Protein AF-A0AAW2GNL7-F1 (afdb_monomer)

Foldseek 3Di:
DVVPAPLVRLQQEACCCPPVHDHPCPDVVVVVQVVVVCVVPVPQDPCNSRVVVRVVSVCSVVVVVVVVD

pLDDT: mean 93.36, std 4.59, range [67.12, 96.56]

Nearest PDB structures (foldseek):
  8yzt-assembly1_C  TM=7.305E-01  e=9.695E-01  Homo sapiens
  8yzt-assembly1_B  TM=7.328E-01  e=1.185E+00  Homo sapiens
  7v9i-assembly1_A  TM=6.730E-01  e=6.298E+00  Mus musculus
  7v9h-assembly1_A  TM=3.873E-01  e=2.824E+00  Mus musculus

Solvent-accessible surface area (backbone atoms only — not comparable to full-atom values): 3961 Å² total; per-residue (Å²): 103,79,93,83,46,50,41,75,61,32,49,48,31,27,55,85,29,61,93,91,21,45,46,41,67,77,37,68,67,42,54,51,50,54,56,55,47,39,74,78,36,78,84,62,47,71,62,71,59,44,51,61,51,43,53,55,26,70,47,11,52,63,52,40,58,59,74,75,106

Secondary structure (DSSP, 8-state):
-TTTS-HHHHHTEESS--TT-EEGGGSHHHHHHHHHHHHH-TT--HHHHHHHHHHHHHTHHHHHHHHT-

Organism: NCBI:txid286306

Structure (mmCIF, N/CA/C/O backbone):
data_AF-A0AAW2GNL7-F1
#
_entry.id   AF-A0AAW2GNL7-F1
#
loop_
_atom_site.group_PDB
_atom_site.id
_atom_site.type_symbol
_atom_site.label_atom_id
_atom_site.label_alt_id
_atom_site.label_comp_id
_atom_site.label_asym_id
_atom_site.label_entity_id
_atom_site.label_seq_id
_atom_site.pdbx_PDB_ins_code
_atom_site.Cartn_x
_atom_site.Cartn_y
_atom_site.Cartn_z
_atom_site.occupancy
_atom_site.B_iso_or_equiv
_atom_site.auth_seq_id
_atom_site.auth_comp_id
_atom_site.auth_asym_id
_atom_site.auth_atom_id
_atom_site.pdbx_PDB_model_num
ATOM 1 N N . MET A 1 1 ? -6.714 2.033 -6.544 1.00 82.06 1 MET A N 1
ATOM 2 C CA . MET A 1 1 ? -6.928 1.472 -5.189 1.00 82.06 1 MET A CA 1
ATOM 3 C C . MET A 1 1 ? -8.400 1.420 -4.765 1.00 82.06 1 MET A C 1
ATOM 5 O O . MET A 1 1 ? -8.888 0.315 -4.603 1.00 82.06 1 MET A O 1
ATOM 9 N N . LYS A 1 2 ? -9.150 2.534 -4.659 1.00 82.94 2 LYS A N 1
ATOM 10 C CA . LYS A 1 2 ? -10.533 2.540 -4.105 1.00 82.94 2 LYS A CA 1
ATOM 11 C C . LYS A 1 2 ? -11.538 1.545 -4.732 1.00 82.94 2 LYS A C 1
ATOM 13 O O . LYS A 1 2 ? -12.435 1.097 -4.040 1.00 82.94 2 LYS A O 1
ATOM 18 N N . LYS A 1 3 ? -11.386 1.193 -6.018 1.00 86.88 3 LYS A N 1
ATOM 19 C CA . LYS A 1 3 ? -12.258 0.225 -6.719 1.00 86.88 3 LYS A CA 1
ATOM 20 C C . LYS A 1 3 ? -11.970 -1.248 -6.389 1.00 86.88 3 LYS A C 1
ATOM 22 O O . LYS A 1 3 ? -12.797 -2.097 -6.675 1.00 86.88 3 LYS A O 1
ATOM 27 N N . VAL A 1 4 ? -10.786 -1.547 -5.851 1.00 87.62 4 VAL A N 1
ATOM 28 C CA . VAL A 1 4 ? -10.288 -2.923 -5.642 1.00 87.62 4 VAL A CA 1
ATOM 29 C C . VAL A 1 4 ? -9.959 -3.221 -4.180 1.00 87.62 4 VAL A C 1
ATOM 31 O O . VAL A 1 4 ? -9.810 -4.377 -3.806 1.00 87.62 4 VAL A O 1
ATOM 34 N N . PHE A 1 5 ? -9.821 -2.185 -3.349 1.00 91.31 5 PHE A N 1
ATOM 35 C CA . PHE A 1 5 ? -9.435 -2.306 -1.950 1.00 91.31 5 PHE A CA 1
ATOM 36 C C . PHE A 1 5 ? -10.198 -1.262 -1.130 1.00 91.31 5 PHE A C 1
ATOM 38 O O . PHE A 1 5 ? -10.025 -0.056 -1.339 1.00 91.31 5 PHE A O 1
ATOM 45 N N . SER A 1 6 ? -11.067 -1.719 -0.227 1.00 93.25 6 SER A N 1
ATOM 46 C CA . SER A 1 6 ? -11.905 -0.839 0.595 1.00 9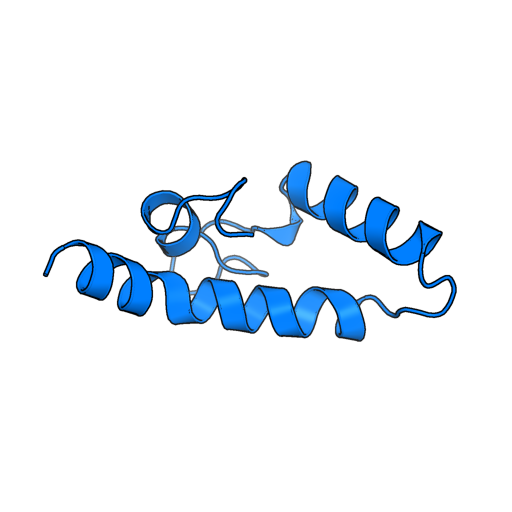3.25 6 SER A CA 1
ATOM 47 C C . SER A 1 6 ? -11.083 -0.124 1.669 1.00 93.25 6 SER A C 1
ATOM 49 O O . SER A 1 6 ? -10.020 -0.601 2.076 1.00 93.25 6 SER A O 1
ATOM 51 N N . ASN A 1 7 ? -11.575 1.015 2.170 1.00 93.94 7 ASN A N 1
ATOM 52 C CA . ASN A 1 7 ? -10.904 1.713 3.272 1.00 93.94 7 ASN A CA 1
ATOM 53 C C . ASN A 1 7 ? -10.941 0.905 4.572 1.00 93.94 7 ASN A C 1
ATOM 55 O O . ASN A 1 7 ? -9.966 0.934 5.321 1.00 93.94 7 ASN A O 1
ATOM 59 N N . TYR A 1 8 ? -12.017 0.141 4.798 1.00 93.88 8 TYR A N 1
ATOM 60 C CA . TYR A 1 8 ? -12.114 -0.791 5.921 1.00 93.88 8 TYR A CA 1
ATOM 61 C C . TYR A 1 8 ? -10.965 -1.802 5.899 1.00 93.88 8 TYR A C 1
ATOM 63 O O . TYR A 1 8 ? -10.247 -1.935 6.886 1.00 93.88 8 TYR A O 1
ATOM 71 N N . LEU A 1 9 ? -10.728 -2.452 4.754 1.00 93.50 9 LEU A N 1
ATOM 72 C CA . LEU A 1 9 ? -9.631 -3.404 4.620 1.00 93.50 9 LEU A CA 1
ATOM 73 C C . LEU A 1 9 ? -8.277 -2.686 4.721 1.00 93.50 9 LEU A C 1
ATOM 75 O O . LEU A 1 9 ? -7.433 -3.080 5.517 1.00 93.50 9 LEU A O 1
ATOM 79 N N . ALA A 1 10 ? -8.093 -1.578 3.994 1.00 94.88 10 ALA A N 1
ATOM 80 C CA . ALA A 1 10 ? -6.860 -0.782 3.986 1.00 94.88 10 ALA A CA 1
ATOM 81 C C . ALA A 1 10 ? -6.415 -0.306 5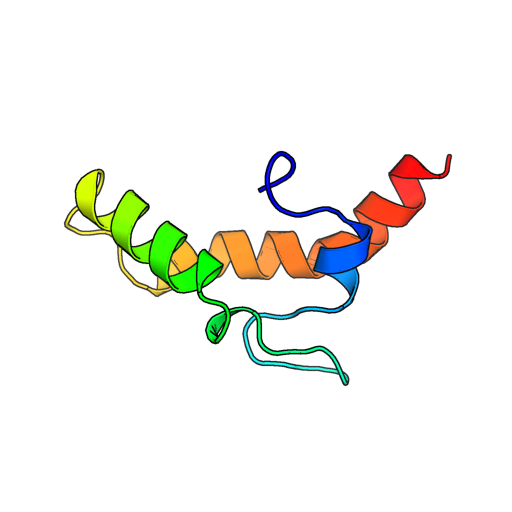.371 1.00 94.88 10 ALA A C 1
ATOM 83 O O . ALA A 1 10 ? -5.214 -0.232 5.629 1.00 94.88 10 ALA A O 1
ATOM 84 N N . ALA A 1 11 ? -7.350 -0.011 6.276 1.00 95.00 11 ALA A N 1
ATOM 85 C CA . ALA A 1 11 ? -7.029 0.410 7.634 1.00 95.00 11 ALA A CA 1
ATOM 86 C C . ALA A 1 11 ? -6.237 -0.656 8.413 1.00 95.00 11 ALA A C 1
ATOM 88 O O . ALA A 1 11 ? -5.392 -0.287 9.235 1.00 95.00 11 ALA A O 1
ATOM 89 N N . ASN A 1 12 ? -6.436 -1.940 8.098 1.00 95.56 12 ASN A N 1
ATOM 90 C CA . ASN A 1 12 ? -5.792 -3.082 8.754 1.00 95.56 12 ASN A CA 1
ATOM 91 C C . ASN A 1 12 ? -4.424 -3.450 8.162 1.00 95.56 12 ASN A C 1
ATOM 93 O O . ASN A 1 12 ? -3.705 -4.256 8.749 1.00 95.56 12 ASN A O 1
ATOM 97 N N . TYR A 1 13 ? -4.029 -2.837 7.043 1.00 96.06 13 TYR A N 1
ATOM 98 C CA . TYR A 1 13 ? -2.761 -3.120 6.374 1.00 96.06 13 TYR A CA 1
ATOM 99 C C . TYR A 1 13 ? -1.793 -1.941 6.442 1.00 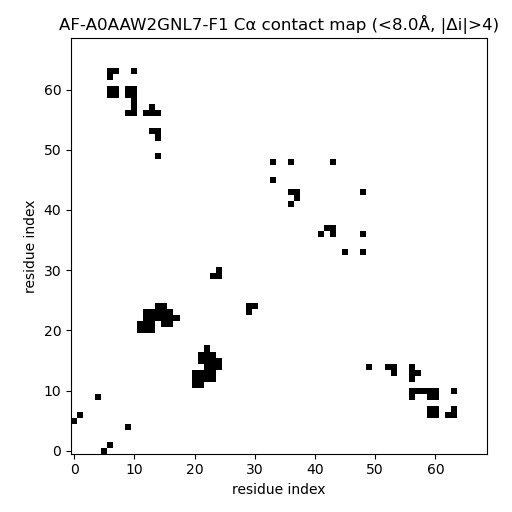96.06 13 TYR A C 1
ATOM 101 O O . TYR A 1 13 ? -2.157 -0.763 6.465 1.00 96.06 13 TYR A O 1
ATOM 109 N N . SER A 1 14 ? -0.510 -2.272 6.446 1.00 96.19 14 SER A N 1
ATOM 110 C CA . SER A 1 14 ? 0.570 -1.342 6.128 1.00 96.19 14 SER A CA 1
ATOM 111 C C . SER A 1 14 ? 1.590 -2.057 5.259 1.00 96.19 14 SER A C 1
ATOM 113 O O . SER A 1 14 ? 1.573 -3.280 5.153 1.00 96.19 14 SER A O 1
ATOM 115 N N . TRP A 1 15 ? 2.499 -1.316 4.638 1.00 94.44 15 TRP A N 1
ATOM 116 C CA . TRP A 1 15 ? 3.441 -1.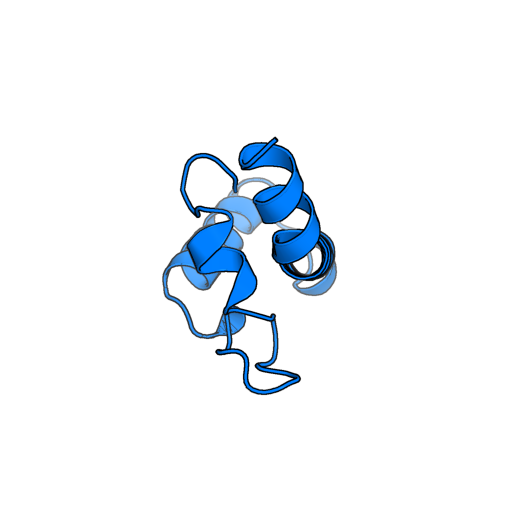923 3.704 1.00 94.44 15 TRP A CA 1
ATOM 117 C C . TRP A 1 15 ? 4.310 -3.022 4.343 1.00 94.44 15 TRP A C 1
ATOM 119 O O . TRP A 1 15 ? 4.401 -4.118 3.792 1.00 94.44 15 TRP A O 1
ATOM 129 N N . TYR A 1 16 ? 4.863 -2.762 5.535 1.00 93.12 16 TYR A N 1
ATOM 130 C CA . TYR A 1 16 ? 5.746 -3.686 6.266 1.00 93.12 16 TYR A CA 1
ATOM 131 C C . TYR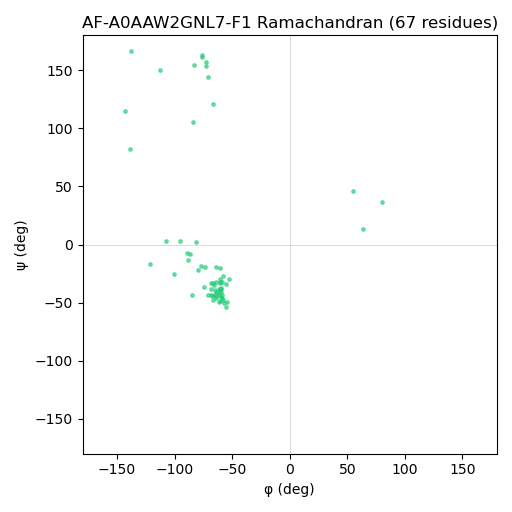 A 1 16 ? 5.104 -4.345 7.501 1.00 93.12 16 TYR A C 1
ATOM 133 O O . TYR A 1 16 ? 5.770 -5.107 8.197 1.00 93.12 16 TYR A O 1
ATOM 141 N N . GLY A 1 17 ? 3.819 -4.098 7.774 1.00 89.69 17 GLY A N 1
ATOM 142 C CA . GLY A 1 17 ? 3.121 -4.675 8.933 1.00 89.69 17 GLY A CA 1
ATOM 143 C C . GLY A 1 17 ? 3.396 -3.960 10.265 1.00 89.69 17 GLY A C 1
ATOM 144 O O . GLY A 1 17 ? 3.511 -4.582 11.316 1.00 89.69 17 GLY A O 1
ATOM 145 N N . ALA A 1 18 ? 3.540 -2.634 10.238 1.00 88.56 18 ALA A N 1
ATOM 146 C CA . ALA A 1 18 ? 3.772 -1.826 11.431 1.00 88.56 18 ALA A CA 1
ATOM 147 C C . ALA A 1 18 ? 2.509 -1.696 12.305 1.00 88.56 18 ALA A C 1
ATOM 149 O O . ALA A 1 18 ? 1.385 -1.713 11.803 1.00 88.56 18 ALA A O 1
ATOM 150 N N . LYS A 1 19 ? 2.687 -1.473 13.616 1.00 84.00 19 LYS A N 1
ATOM 151 C CA . LYS A 1 19 ? 1.600 -1.171 14.574 1.00 84.00 19 LYS A CA 1
ATOM 152 C C . LYS A 1 19 ? 0.468 -2.216 14.581 1.00 84.00 19 LYS A C 1
ATOM 154 O O . LYS A 1 19 ? -0.703 -1.848 14.558 1.00 84.00 19 LYS A O 1
ATOM 159 N N . LYS A 1 20 ? 0.821 -3.509 14.612 1.00 88.94 20 LYS A N 1
ATOM 160 C CA . LYS A 1 20 ? -0.116 -4.656 14.589 1.00 88.94 20 LYS A CA 1
ATOM 161 C C . LYS A 1 20 ? -0.949 -4.787 13.303 1.00 88.94 20 LYS A C 1
ATOM 163 O O . LYS A 1 20 ? -1.918 -5.536 13.284 1.00 88.94 20 LYS A O 1
ATOM 168 N N . LYS A 1 21 ? -0.591 -4.064 12.239 1.00 93.00 21 LYS A N 1
ATOM 169 C CA . LYS A 1 21 ? -1.213 -4.213 10.921 1.00 93.00 21 LYS A CA 1
ATOM 170 C C . LYS A 1 21 ? -0.583 -5.367 10.159 1.00 93.00 21 LYS A C 1
ATOM 172 O O . LYS A 1 21 ? 0.595 -5.665 10.339 1.00 93.00 21 LYS A O 1
ATOM 177 N N . GLU A 1 22 ? -1.334 -5.948 9.240 1.00 96.00 22 GLU A N 1
ATOM 178 C CA . GLU A 1 22 ? -0.814 -6.971 8.342 1.00 96.00 22 GLU A CA 1
ATOM 179 C C . GLU A 1 22 ? 0.052 -6.368 7.220 1.00 96.00 22 GLU A C 1
ATOM 181 O O . GLU A 1 22 ? -0.001 -5.164 6.926 1.00 96.00 22 GLU A O 1
ATOM 186 N N . LYS A 1 23 ? 0.880 -7.213 6.593 1.00 96.56 23 LYS A N 1
ATOM 187 C CA . LYS A 1 23 ? 1.831 -6.829 5.540 1.00 96.56 23 LYS A CA 1
ATOM 188 C C . LYS A 1 23 ? 1.149 -6.784 4.173 1.00 96.56 23 LYS A C 1
ATOM 190 O O . LYS A 1 23 ? 0.931 -7.815 3.545 1.00 96.56 23 LYS A O 1
ATOM 195 N N . PHE A 1 24 ? 0.890 -5.582 3.662 1.00 95.56 24 PHE A N 1
ATOM 196 C CA . PHE A 1 24 ? 0.323 -5.394 2.322 1.00 95.56 24 PHE A CA 1
ATOM 197 C C . PHE A 1 24 ? 1.235 -5.951 1.222 1.00 95.56 24 PHE A C 1
ATOM 199 O O . PHE A 1 24 ? 0.755 -6.552 0.265 1.00 95.56 24 PHE A O 1
ATOM 206 N N . SER A 1 25 ? 2.552 -5.787 1.378 1.00 95.06 25 SER A N 1
ATOM 207 C CA . SER A 1 25 ? 3.559 -6.245 0.410 1.00 95.06 25 SER A CA 1
ATOM 208 C C . SER A 1 25 ? 3.545 -7.760 0.167 1.00 95.06 25 SER A C 1
ATOM 210 O O . SER A 1 25 ? 4.017 -8.216 -0.871 1.00 95.06 25 SER A O 1
ATOM 212 N N . GLN A 1 26 ? 2.974 -8.546 1.086 1.00 95.31 26 GLN A N 1
ATOM 213 C CA . GLN A 1 26 ? 2.849 -9.999 0.943 1.00 95.31 26 GLN A CA 1
ATOM 214 C C . GLN A 1 26 ? 1.571 -10.432 0.212 1.00 95.31 26 GLN A C 1
ATOM 216 O O . GLN A 1 26 ? 1.467 -11.586 -0.207 1.00 95.31 26 GLN A O 1
ATOM 221 N N . LEU A 1 27 ? 0.605 -9.530 0.021 1.00 95.19 27 LEU A N 1
ATOM 222 C CA . LEU A 1 27 ? -0.638 -9.853 -0.668 1.00 95.19 27 LEU A CA 1
ATOM 223 C C . LEU A 1 27 ? -0.399 -10.058 -2.168 1.00 95.19 27 LEU A C 1
ATOM 225 O O . LEU A 1 27 ? 0.362 -9.326 -2.805 1.00 95.19 27 LEU A O 1
ATOM 229 N N . GLN A 1 28 ? -1.129 -10.998 -2.774 1.00 95.25 28 GLN A N 1
ATOM 230 C CA . GLN A 1 28 ? -1.046 -11.246 -4.220 1.00 95.25 28 GLN A CA 1
ATOM 231 C C . GLN A 1 28 ? -1.447 -10.012 -5.039 1.00 95.25 28 GLN A C 1
ATOM 233 O O . GLN A 1 28 ? -0.848 -9.742 -6.077 1.00 95.25 28 GLN A O 1
ATOM 238 N N . ILE A 1 29 ? -2.382 -9.195 -4.536 1.00 93.06 29 ILE A N 1
ATOM 239 C CA . ILE A 1 29 ? -2.757 -7.933 -5.185 1.00 93.06 29 ILE A CA 1
ATOM 240 C C . ILE A 1 29 ? -1.574 -6.961 -5.293 1.00 93.06 29 ILE A C 1
ATOM 242 O O . ILE A 1 29 ? -1.465 -6.250 -6.287 1.00 93.06 29 ILE A O 1
ATOM 246 N N . CYS A 1 30 ? -0.646 -6.963 -4.328 1.00 94.62 30 CYS A N 1
ATOM 247 C CA . CYS A 1 30 ? 0.562 -6.146 -4.408 1.00 94.62 30 CYS A CA 1
ATOM 248 C C . CYS A 1 30 ? 1.441 -6.595 -5.580 1.00 94.62 30 CYS A C 1
ATOM 250 O O . CYS A 1 30 ? 1.897 -5.760 -6.355 1.00 94.62 30 CYS A O 1
ATOM 252 N N . LYS A 1 31 ? 1.622 -7.910 -5.763 1.00 94.62 31 LYS A N 1
ATOM 253 C CA . LYS A 1 31 ? 2.378 -8.457 -6.902 1.00 94.62 31 LYS A CA 1
ATOM 254 C C . LYS A 1 31 ? 1.730 -8.085 -8.234 1.00 94.62 31 LYS A C 1
ATOM 256 O O . LYS A 1 31 ? 2.426 -7.641 -9.140 1.00 94.62 31 LYS A O 1
ATOM 261 N N . VAL A 1 32 ? 0.402 -8.191 -8.327 1.00 95.38 32 VAL A N 1
ATOM 262 C CA . VAL A 1 32 ? -0.354 -7.794 -9.526 1.00 95.38 32 VAL A CA 1
ATOM 263 C C . VAL A 1 32 ? -0.152 -6.310 -9.841 1.00 95.38 32 VAL A C 1
ATOM 265 O O . VAL A 1 32 ? 0.124 -5.978 -10.990 1.00 95.38 32 VAL A O 1
ATOM 268 N N . ILE A 1 33 ? -0.226 -5.424 -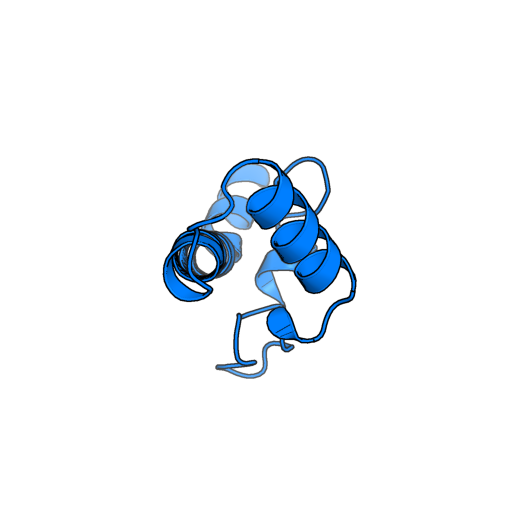8.840 1.00 94.50 33 ILE A N 1
ATOM 269 C CA . ILE A 1 33 ? 0.017 -3.984 -9.026 1.00 94.50 33 ILE A CA 1
ATOM 270 C C . ILE A 1 33 ? 1.443 -3.735 -9.533 1.00 94.50 33 ILE A C 1
ATOM 272 O O . ILE A 1 33 ? 1.610 -3.031 -10.526 1.00 94.50 33 ILE A O 1
ATOM 276 N N . MET A 1 34 ? 2.456 -4.341 -8.902 1.00 94.31 34 MET A N 1
ATOM 277 C CA . MET A 1 34 ? 3.856 -4.192 -9.318 1.00 94.31 34 MET A CA 1
ATOM 278 C C . MET A 1 34 ? 4.063 -4.642 -10.771 1.00 94.31 34 MET A C 1
ATOM 280 O O . MET A 1 34 ? 4.652 -3.916 -11.567 1.00 94.31 34 MET A O 1
ATOM 284 N N . CYS A 1 35 ? 3.543 -5.816 -11.141 1.00 94.88 35 CYS A N 1
ATOM 285 C CA . CYS A 1 35 ? 3.645 -6.336 -12.504 1.00 94.88 35 CYS A CA 1
ATOM 286 C C . CYS A 1 35 ? 2.904 -5.464 -13.525 1.00 94.88 35 CYS A C 1
ATOM 288 O O . CYS A 1 35 ? 3.418 -5.244 -14.617 1.00 94.88 35 CYS A O 1
ATOM 290 N N . ALA A 1 36 ? 1.710 -4.970 -13.191 1.00 95.12 36 ALA A N 1
ATOM 291 C CA . ALA A 1 36 ? 0.925 -4.130 -14.090 1.00 95.12 36 ALA A CA 1
ATOM 292 C C . ALA A 1 36 ? 1.610 -2.783 -14.355 1.00 95.12 36 ALA A C 1
ATOM 294 O O . ALA A 1 36 ? 1.680 -2.354 -15.503 1.00 95.12 36 ALA A O 1
ATOM 295 N N . ILE A 1 37 ? 2.154 -2.142 -13.315 1.00 95.38 37 ILE A N 1
ATOM 296 C CA . ILE A 1 37 ? 2.850 -0.860 -13.464 1.00 95.38 37 ILE A CA 1
ATOM 297 C C . ILE A 1 37 ? 4.149 -1.031 -14.249 1.00 95.38 37 ILE A C 1
ATOM 299 O O . ILE A 1 37 ? 4.373 -0.276 -15.188 1.00 95.38 37 ILE A O 1
ATOM 303 N N . ARG A 1 38 ? 4.954 -2.058 -13.953 1.00 94.88 38 ARG A N 1
ATOM 304 C CA . ARG A 1 38 ? 6.204 -2.318 -14.689 1.00 94.88 38 ARG A CA 1
ATOM 305 C C . ARG A 1 38 ? 6.005 -2.670 -16.162 1.00 94.88 38 ARG A C 1
ATOM 307 O O . ARG A 1 38 ? 6.952 -2.559 -16.914 1.00 94.88 38 ARG A O 1
ATOM 314 N N . ARG A 1 39 ? 4.807 -3.096 -16.578 1.00 95.12 39 ARG A N 1
ATOM 315 C CA . ARG A 1 39 ? 4.474 -3.302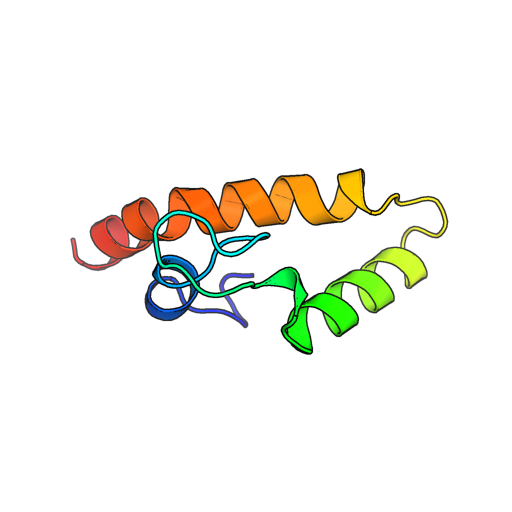 -18.001 1.00 95.12 39 ARG A CA 1
ATOM 316 C C . ARG A 1 39 ? 4.143 -2.010 -18.747 1.00 95.12 39 ARG A C 1
ATOM 318 O O . ARG A 1 39 ? 4.135 -2.009 -19.970 1.00 95.12 39 ARG A O 1
ATOM 325 N N . LEU A 1 40 ? 3.756 -0.964 -18.023 1.00 95.81 40 LEU A N 1
ATOM 326 C CA . LEU A 1 40 ? 3.428 0.350 -18.586 1.00 95.81 40 LEU A CA 1
ATOM 327 C C . LEU A 1 40 ? 4.591 1.336 -18.418 1.00 95.81 40 LEU A C 1
ATOM 329 O O . LEU A 1 40 ? 4.704 2.301 -19.167 1.00 95.81 40 LEU A O 1
ATOM 333 N N . HIS A 1 41 ? 5.430 1.094 -17.413 1.00 95.12 41 HIS A N 1
ATOM 334 C CA . HIS A 1 41 ? 6.550 1.926 -17.011 1.00 95.12 41 HIS A CA 1
ATOM 335 C C . HIS A 1 41 ? 7.742 1.025 -16.661 1.00 95.12 41 HIS A C 1
ATOM 337 O O . HIS A 1 41 ? 7.985 0.731 -15.490 1.00 95.12 41 HIS A O 1
ATOM 343 N N . ASP A 1 42 ? 8.483 0.592 -17.680 1.00 92.31 42 ASP A N 1
ATOM 344 C CA . ASP A 1 42 ? 9.559 -0.408 -17.564 1.00 92.31 42 ASP A CA 1
ATOM 345 C C . ASP A 1 42 ? 10.675 -0.009 -16.579 1.00 92.31 42 ASP A C 1
ATOM 347 O O . ASP A 1 42 ? 11.298 -0.867 -15.957 1.00 92.31 42 ASP A O 1
ATOM 351 N N . ASN A 1 43 ? 10.884 1.298 -16.381 1.00 94.38 43 ASN A N 1
ATOM 352 C CA . ASN A 1 43 ? 11.906 1.850 -15.486 1.00 94.38 43 ASN A CA 1
ATOM 353 C C . ASN A 1 43 ? 11.382 2.200 -14.081 1.00 94.38 43 ASN A C 1
ATOM 355 O O . ASN A 1 43 ? 12.131 2.757 -13.281 1.00 94.38 43 ASN A O 1
ATOM 359 N N . ALA A 1 44 ? 10.107 1.931 -13.774 1.00 96.12 44 ALA A N 1
ATOM 360 C CA . ALA A 1 44 ? 9.548 2.239 -12.461 1.00 96.12 44 ALA A CA 1
ATOM 361 C C . ALA A 1 44 ? 10.198 1.367 -11.378 1.00 96.12 44 ALA A C 1
ATOM 363 O O . ALA A 1 44 ? 10.108 0.134 -11.405 1.00 96.12 44 ALA A O 1
ATOM 364 N N . THR A 1 45 ? 10.826 2.012 -10.398 1.00 96.19 45 THR A N 1
ATOM 365 C CA . THR A 1 45 ? 11.450 1.324 -9.270 1.00 96.19 45 THR A CA 1
ATOM 366 C C . THR A 1 45 ? 10.403 0.848 -8.263 1.00 96.19 45 THR A C 1
ATOM 368 O O . THR A 1 45 ? 9.263 1.317 -8.215 1.00 96.19 45 THR A O 1
ATOM 371 N N . ASP A 1 46 ? 10.792 -0.076 -7.388 1.00 93.75 46 ASP A N 1
ATOM 372 C CA . ASP A 1 46 ? 9.946 -0.524 -6.279 1.00 93.75 46 ASP A CA 1
ATOM 373 C C . ASP A 1 46 ? 9.555 0.638 -5.360 1.00 93.75 46 ASP A C 1
ATOM 375 O O . ASP A 1 46 ? 8.459 0.637 -4.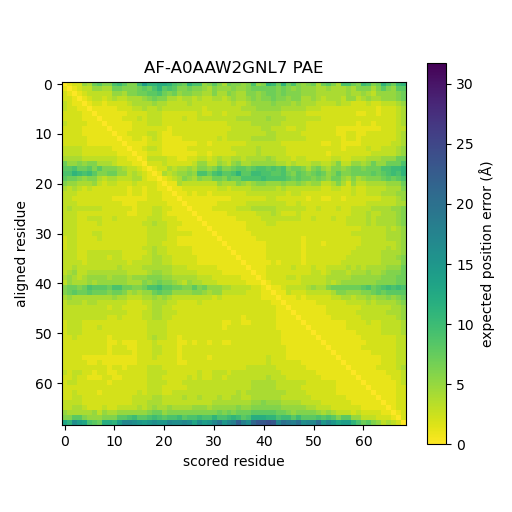797 1.00 93.75 46 ASP A O 1
ATOM 379 N N . GLU A 1 47 ? 10.424 1.639 -5.207 1.00 95.56 47 GLU A N 1
ATOM 380 C CA . GLU A 1 47 ? 10.151 2.840 -4.417 1.00 95.56 47 GLU A CA 1
ATOM 381 C C . GLU A 1 47 ? 9.078 3.706 -5.090 1.00 95.56 47 GLU A C 1
ATOM 383 O O . GLU A 1 47 ? 8.138 4.128 -4.411 1.00 95.56 47 GLU A O 1
ATOM 388 N N . ASP A 1 48 ? 9.157 3.885 -6.415 1.00 96.19 48 ASP A N 1
ATOM 389 C CA . ASP A 1 48 ? 8.193 4.673 -7.200 1.00 96.19 48 ASP A CA 1
ATOM 390 C C . ASP A 1 48 ? 6.774 4.113 -7.082 1.00 96.19 48 ASP A C 1
ATOM 392 O O . ASP A 1 48 ? 5.795 4.858 -6.997 1.00 96.19 48 ASP A O 1
ATOM 396 N N . ILE A 1 49 ? 6.651 2.784 -7.028 1.00 95.69 49 ILE A N 1
ATOM 397 C CA . ILE A 1 49 ? 5.358 2.107 -6.907 1.00 95.69 49 ILE A CA 1
ATOM 398 C C . ILE A 1 49 ? 4.922 2.016 -5.438 1.00 95.69 49 ILE A C 1
ATOM 400 O O . ILE A 1 49 ? 3.756 2.250 -5.107 1.00 95.69 49 ILE A O 1
ATOM 404 N N . SER A 1 50 ? 5.836 1.666 -4.529 1.00 95.75 50 SER A N 1
ATOM 405 C CA . SER A 1 50 ? 5.493 1.407 -3.127 1.00 95.75 50 SER A CA 1
ATOM 406 C C . SER A 1 50 ? 5.193 2.675 -2.336 1.00 95.75 50 SER A C 1
ATOM 408 O O . SER A 1 50 ? 4.290 2.656 -1.499 1.00 95.75 50 SER A O 1
ATOM 410 N N . SER A 1 51 ? 5.893 3.779 -2.595 1.00 96.44 51 SER A N 1
ATOM 411 C CA . SER A 1 51 ? 5.717 5.059 -1.894 1.00 96.44 51 SER A CA 1
ATOM 412 C C . SER A 1 51 ? 4.281 5.591 -1.930 1.00 96.44 51 SER A C 1
ATOM 414 O O . SER A 1 51 ? 3.699 5.794 -0.856 1.00 96.44 51 SER A O 1
ATOM 416 N N . PRO A 1 52 ? 3.631 5.745 -3.099 1.00 95.75 52 PRO A N 1
ATOM 417 C CA . PRO A 1 52 ? 2.246 6.210 -3.143 1.00 95.75 52 PRO A CA 1
ATOM 418 C C . PRO A 1 52 ? 1.275 5.224 -2.477 1.00 95.75 52 PRO A C 1
ATOM 420 O O . PRO A 1 52 ? 0.296 5.645 -1.857 1.00 95.75 52 PRO A O 1
ATOM 423 N N . ILE A 1 53 ? 1.546 3.914 -2.529 1.00 95.75 53 ILE A N 1
ATOM 424 C CA . ILE A 1 53 ? 0.713 2.903 -1.861 1.00 95.75 53 ILE A CA 1
ATOM 425 C C . ILE A 1 53 ? 0.871 2.979 -0.337 1.00 95.75 53 ILE A C 1
ATOM 427 O O . ILE A 1 53 ? -0.133 2.934 0.377 1.00 95.75 53 ILE A O 1
ATOM 431 N N . LYS A 1 54 ? 2.101 3.136 0.175 1.00 95.56 54 LYS A N 1
ATOM 432 C CA . LYS A 1 54 ? 2.403 3.340 1.604 1.00 95.56 54 LYS A CA 1
ATOM 433 C C . LYS A 1 54 ? 1.605 4.529 2.147 1.00 95.56 54 LYS A C 1
ATOM 435 O O . LYS A 1 54 ? 0.906 4.381 3.151 1.00 95.56 54 LYS A O 1
ATOM 440 N N . ILE A 1 55 ? 1.647 5.668 1.448 1.00 96.44 55 ILE A N 1
ATOM 441 C CA . ILE A 1 55 ? 0.881 6.874 1.799 1.00 96.44 55 ILE A CA 1
ATOM 442 C C . ILE A 1 55 ? -0.620 6.570 1.756 1.00 96.44 55 ILE A C 1
ATOM 444 O O . ILE A 1 55 ? -1.341 6.806 2.725 1.00 96.44 55 ILE A O 1
ATOM 448 N N . TRP A 1 56 ? -1.111 5.960 0.677 1.00 96.31 56 TRP A N 1
ATOM 449 C CA . TRP A 1 56 ? -2.531 5.637 0.562 1.00 96.31 56 TRP A CA 1
ATOM 450 C C . TRP A 1 56 ? -3.022 4.709 1.691 1.00 96.31 56 TRP A C 1
ATOM 452 O O . TRP A 1 56 ? -4.116 4.920 2.216 1.00 96.31 56 TRP A O 1
ATOM 462 N N . LEU A 1 57 ? -2.232 3.725 2.127 1.00 95.56 57 LEU A N 1
ATOM 463 C CA . LEU A 1 57 ? -2.559 2.865 3.274 1.00 95.56 57 LEU A CA 1
ATOM 464 C C . LEU A 1 57 ? -2.522 3.625 4.609 1.00 95.56 57 LEU A C 1
ATOM 466 O O . LEU A 1 57 ? -3.381 3.405 5.464 1.00 95.56 57 LEU A O 1
ATOM 470 N N . ALA A 1 58 ? -1.571 4.544 4.794 1.00 95.00 58 ALA A N 1
ATOM 471 C CA . ALA A 1 58 ? -1.467 5.348 6.013 1.00 95.00 58 ALA A CA 1
ATOM 472 C C . ALA A 1 58 ? -2.730 6.194 6.252 1.00 95.00 58 ALA A C 1
ATOM 474 O O . ALA A 1 58 ? -3.255 6.224 7.366 1.00 95.00 58 ALA A O 1
ATOM 475 N N . HIS A 1 59 ? -3.279 6.782 5.187 1.00 95.44 59 HIS A N 1
ATOM 476 C CA . HIS A 1 59 ? -4.500 7.594 5.239 1.00 95.44 59 HIS A CA 1
ATOM 477 C C . HIS A 1 59 ? -5.804 6.774 5.232 1.00 95.44 59 HIS A C 1
ATOM 479 O O . HIS A 1 59 ? -6.892 7.346 5.215 1.00 95.44 59 HIS A O 1
ATOM 485 N N . ALA A 1 60 ? -5.749 5.437 5.233 1.00 95.06 60 ALA A N 1
ATOM 486 C CA . ALA A 1 60 ? -6.954 4.610 5.132 1.00 95.06 60 ALA A CA 1
ATOM 487 C C . ALA A 1 60 ? -7.948 4.828 6.279 1.00 95.06 60 ALA A C 1
ATOM 489 O O . ALA A 1 60 ? -9.149 4.897 6.031 1.00 95.06 60 ALA A O 1
ATOM 490 N N .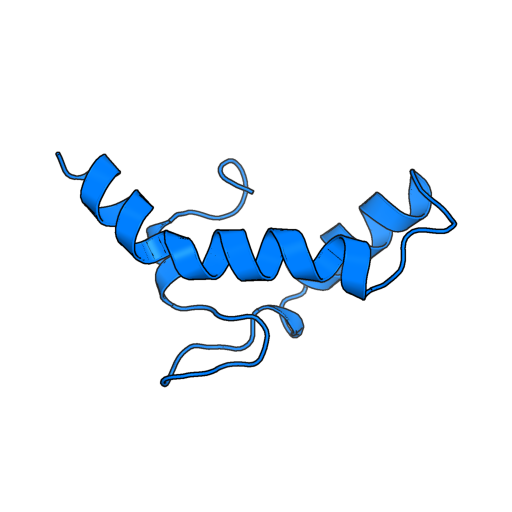 LYS A 1 61 ? -7.450 4.998 7.511 1.00 93.50 61 LYS A N 1
ATOM 491 C CA . LYS A 1 61 ? -8.299 5.272 8.679 1.00 93.50 61 LYS A CA 1
ATOM 492 C C . LYS A 1 61 ? -9.024 6.612 8.535 1.00 93.50 61 LYS A C 1
ATOM 494 O O . LYS A 1 61 ? -10.228 6.671 8.718 1.00 93.50 61 LYS A O 1
ATOM 499 N N . GLU A 1 62 ? -8.307 7.659 8.131 1.00 95.81 62 GLU A N 1
ATOM 500 C CA . GLU A 1 62 ? -8.889 8.983 7.885 1.00 95.81 62 GLU A CA 1
ATOM 501 C C . GLU A 1 62 ? -9.986 8.933 6.810 1.00 95.81 62 GLU A C 1
ATOM 503 O O . GLU A 1 62 ? -11.057 9.511 6.983 1.00 95.81 62 GLU A O 1
ATOM 508 N N . ARG A 1 63 ? -9.747 8.205 5.709 1.00 95.81 63 ARG A N 1
ATOM 509 C CA . ARG A 1 63 ? -10.754 8.029 4.653 1.00 95.81 63 ARG A CA 1
ATOM 510 C C . ARG A 1 63 ? -11.977 7.248 5.127 1.00 95.81 63 ARG A C 1
ATOM 512 O O . ARG A 1 63 ? -13.082 7.620 4.757 1.00 95.81 63 ARG A O 1
ATOM 519 N N . LEU A 1 64 ? -11.785 6.211 5.942 1.00 94.88 64 LEU A N 1
ATOM 520 C CA . LEU A 1 64 ? -12.885 5.427 6.504 1.00 94.88 64 LEU A CA 1
ATOM 521 C C . LEU A 1 64 ? -13.785 6.281 7.409 1.00 94.88 64 LEU A C 1
ATOM 523 O O . LEU A 1 64 ? -15.002 6.180 7.318 1.00 94.88 64 LEU A O 1
ATOM 527 N N . GLU A 1 65 ? -13.203 7.145 8.244 1.00 95.06 65 GLU A N 1
ATOM 528 C CA . GLU A 1 65 ? -13.985 8.065 9.084 1.00 95.06 65 GLU A CA 1
ATOM 529 C C . GLU A 1 65 ? -14.748 9.104 8.251 1.00 95.06 65 GLU A C 1
ATOM 531 O O . GLU A 1 65 ? -15.864 9.474 8.602 1.00 95.06 65 GLU A O 1
ATOM 536 N N . LYS A 1 66 ? -14.177 9.556 7.126 1.00 94.56 66 LYS A N 1
ATOM 537 C CA . LYS A 1 66 ? -14.855 10.473 6.194 1.00 94.56 66 LYS A CA 1
ATOM 538 C C . LYS A 1 66 ? -16.031 9.825 5.460 1.00 94.56 66 LYS A C 1
ATOM 540 O O . LYS A 1 66 ? -16.983 10.526 5.174 1.00 94.56 66 LYS A O 1
ATOM 545 N N . GLU A 1 67 ? -15.975 8.528 5.159 1.00 91.06 67 GLU A N 1
ATOM 546 C CA . GLU A 1 67 ? -17.083 7.794 4.514 1.00 91.06 67 GLU A CA 1
ATOM 547 C C . GLU A 1 67 ? -18.265 7.522 5.453 1.00 91.06 67 GLU A C 1
ATOM 549 O O . GLU A 1 67 ? -19.355 7.208 4.987 1.00 91.06 67 GLU A O 1
ATOM 554 N N . ARG A 1 68 ? -18.042 7.595 6.769 1.00 84.19 68 ARG A N 1
ATOM 555 C CA . ARG A 1 68 ? -19.072 7.392 7.798 1.00 84.19 68 ARG A CA 1
ATOM 556 C C . ARG A 1 68 ? -19.807 8.678 8.190 1.00 84.19 68 ARG A C 1
ATOM 558 O O . ARG A 1 68 ? -20.735 8.598 8.990 1.00 84.19 68 ARG A O 1
ATOM 565 N N . LYS A 1 69 ? -19.356 9.830 7.690 1.00 67.12 69 LYS A N 1
ATOM 566 C CA . LYS A 1 69 ? -20.004 11.136 7.854 1.00 67.12 69 LYS A CA 1
ATOM 567 C C . LYS A 1 69 ? -20.862 11.439 6.639 1.00 67.12 69 LYS A C 1
ATOM 569 O O . LYS A 1 69 ? -21.932 12.040 6.854 1.00 67.12 69 LYS A O 1
#

Mean predicted aligned error: 3.12 Å

Radius of gyration: 12.56 Å; Cα contacts (8 Å, |Δi|>4): 59; chains: 1; bounding box: 32×22×33 Å

Sequence (69 aa):
MKKVFSNYLAANYSWYGAKKKEKFSQLQICKVIMCAIRRLHDNATDEDISSPIKIWLAHAKERLEKERK